Protein AF-A0A954XSR8-F1 (afdb_monomer)

Structure (mmCIF, N/CA/C/O backbone):
data_AF-A0A954XSR8-F1
#
_entry.id   AF-A0A954XSR8-F1
#
loop_
_atom_site.group_PDB
_atom_site.id
_atom_site.type_symbol
_atom_site.label_atom_id
_atom_site.label_alt_id
_atom_site.label_comp_id
_atom_site.label_asym_id
_atom_site.label_entity_id
_atom_site.label_seq_id
_atom_site.pdbx_PDB_ins_code
_atom_site.Cartn_x
_atom_site.Cartn_y
_atom_site.Cartn_z
_atom_site.occupancy
_atom_site.B_iso_or_equiv
_atom_site.auth_seq_id
_atom_site.auth_comp_id
_atom_site.auth_asym_id
_atom_site.auth_atom_id
_atom_site.pdbx_PDB_model_num
ATOM 1 N N . MET A 1 1 ? 53.482 10.214 -81.490 1.00 37.53 1 MET A N 1
ATOM 2 C CA . MET A 1 1 ? 53.025 8.932 -80.902 1.00 37.53 1 MET A CA 1
ATOM 3 C C . MET A 1 1 ? 52.455 9.268 -79.526 1.00 37.53 1 MET A C 1
ATOM 5 O O . MET A 1 1 ? 53.202 9.825 -78.744 1.00 37.53 1 MET A O 1
ATOM 9 N N . ARG A 1 2 ? 51.117 9.246 -79.370 1.00 32.94 2 ARG A N 1
ATOM 10 C CA . ARG A 1 2 ? 50.374 8.344 -78.448 1.00 32.94 2 ARG A CA 1
ATOM 11 C C . ARG A 1 2 ? 50.638 8.685 -76.953 1.00 32.94 2 ARG A C 1
ATOM 13 O O . ARG A 1 2 ? 51.784 8.641 -76.556 1.00 32.94 2 ARG A O 1
ATOM 20 N N . ILE A 1 3 ? 49.688 8.986 -76.054 1.00 40.16 3 ILE A N 1
ATOM 21 C CA . ILE A 1 3 ? 48.233 8.746 -75.959 1.00 40.16 3 ILE A CA 1
ATOM 22 C C . ILE A 1 3 ? 47.649 9.735 -74.912 1.00 40.16 3 ILE A C 1
ATOM 24 O O . ILE A 1 3 ? 48.292 9.998 -73.899 1.00 40.16 3 ILE A O 1
ATOM 28 N N . LEU A 1 4 ? 46.435 10.251 -75.153 1.00 46.62 4 LEU A N 1
ATOM 29 C CA . LEU A 1 4 ? 45.499 10.775 -74.139 1.00 46.62 4 LEU A CA 1
ATOM 30 C C . LEU A 1 4 ? 45.199 9.720 -73.059 1.00 46.62 4 LEU A C 1
ATOM 32 O O . LEU A 1 4 ? 45.184 8.547 -73.403 1.00 46.62 4 LEU A O 1
ATOM 36 N N . SER A 1 5 ? 44.850 10.113 -71.829 1.00 41.84 5 SER A N 1
ATOM 37 C CA . SER A 1 5 ? 43.836 9.457 -70.959 1.00 41.84 5 SER A CA 1
ATOM 38 C C . SER A 1 5 ? 43.817 10.170 -69.597 1.00 41.84 5 SER A C 1
ATOM 40 O O . SER A 1 5 ? 44.799 10.116 -68.872 1.00 41.84 5 SER A O 1
ATOM 42 N N . SER A 1 6 ? 42.848 11.040 -69.316 1.00 43.00 6 SER A N 1
ATOM 43 C CA . SER A 1 6 ? 41.510 10.729 -68.775 1.00 43.00 6 SER A CA 1
ATOM 44 C C . SER A 1 6 ? 41.486 10.666 -67.244 1.00 43.00 6 SER A C 1
ATOM 46 O O . SER A 1 6 ? 41.982 9.734 -66.621 1.00 43.00 6 SER A O 1
ATOM 48 N N . SER A 1 7 ? 40.858 11.695 -66.677 1.00 46.03 7 SER A N 1
ATOM 49 C CA . SER A 1 7 ? 40.439 11.860 -65.289 1.00 46.03 7 SER A CA 1
ATOM 50 C C . SER A 1 7 ? 39.578 10.699 -64.790 1.00 46.03 7 SER A C 1
ATOM 52 O O . SER A 1 7 ? 38.676 10.268 -65.501 1.00 46.03 7 SER A O 1
ATOM 54 N N . LEU A 1 8 ? 39.758 10.297 -63.530 1.00 44.78 8 LEU A N 1
ATOM 55 C CA . LEU A 1 8 ? 38.737 9.604 -62.739 1.00 44.78 8 LEU A CA 1
ATOM 56 C C . LEU A 1 8 ? 38.884 10.039 -61.275 1.00 44.78 8 LEU A C 1
ATOM 58 O O . LEU A 1 8 ? 39.706 9.527 -60.520 1.00 44.78 8 LEU A O 1
ATOM 62 N N . ILE A 1 9 ? 38.095 11.048 -60.903 1.00 51.56 9 ILE A N 1
ATOM 63 C CA . ILE A 1 9 ? 37.849 11.440 -59.515 1.00 51.56 9 ILE A CA 1
ATOM 64 C C . ILE A 1 9 ? 36.935 10.360 -58.933 1.00 51.56 9 ILE A C 1
ATOM 66 O O . ILE A 1 9 ? 35.747 10.308 -59.249 1.00 51.56 9 ILE A O 1
ATOM 70 N N . ALA A 1 10 ? 37.495 9.467 -58.120 1.00 46.28 10 ALA A N 1
ATOM 71 C CA . ALA A 1 10 ? 36.718 8.510 -57.347 1.00 46.28 10 ALA A CA 1
ATOM 72 C C . ALA A 1 10 ? 36.072 9.252 -56.169 1.00 46.28 10 ALA A C 1
ATOM 74 O O . ALA A 1 10 ? 36.700 9.526 -55.148 1.00 46.28 10 ALA A O 1
ATOM 75 N N . CYS A 1 11 ? 34.810 9.630 -56.354 1.00 40.22 11 CYS A N 1
ATOM 76 C CA . CYS A 1 11 ? 33.951 10.153 -55.306 1.00 40.22 11 CYS A CA 1
ATOM 77 C C . CYS A 1 11 ? 33.505 8.968 -54.435 1.00 40.22 11 CYS A C 1
ATOM 79 O O . CYS A 1 11 ? 32.565 8.252 -54.776 1.00 40.22 11 CYS A O 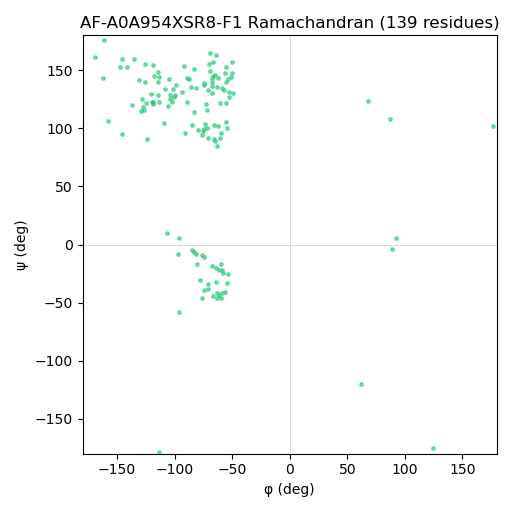1
ATOM 81 N N . SER A 1 12 ? 34.226 8.709 -53.344 1.00 47.75 12 SER A N 1
ATOM 82 C CA . SER A 1 12 ? 33.819 7.719 -52.345 1.00 47.75 12 SER A CA 1
ATOM 83 C C . SER A 1 12 ? 32.615 8.259 -51.578 1.00 47.75 12 SER A C 1
ATOM 85 O O . SER A 1 12 ? 32.757 8.969 -50.584 1.00 47.75 12 SER A O 1
ATOM 87 N N . ALA A 1 13 ? 31.420 7.934 -52.066 1.00 49.69 13 ALA A N 1
ATOM 88 C CA . ALA A 1 13 ? 30.187 8.059 -51.311 1.00 49.69 13 ALA A CA 1
ATOM 89 C C . ALA A 1 13 ? 30.272 7.129 -50.091 1.00 49.69 13 ALA A C 1
ATOM 91 O O . ALA A 1 13 ? 30.115 5.913 -50.203 1.00 49.69 13 ALA A O 1
ATOM 92 N N . LEU A 1 14 ? 30.554 7.699 -48.919 1.00 49.16 14 LEU A N 1
ATOM 93 C CA . LEU A 1 14 ? 30.308 7.027 -47.651 1.00 49.16 14 LEU A CA 1
ATOM 94 C C . LEU A 1 14 ? 28.793 6.879 -47.517 1.00 49.16 14 LEU A C 1
ATOM 96 O O . LEU A 1 14 ? 28.075 7.839 -47.243 1.00 49.16 14 LEU A O 1
ATOM 100 N N . LEU A 1 15 ? 28.319 5.662 -47.769 1.00 46.72 15 LEU A N 1
ATOM 101 C CA . LEU A 1 15 ? 26.986 5.217 -47.409 1.00 46.72 15 LEU A CA 1
ATOM 102 C C . LEU A 1 15 ? 26.825 5.436 -45.902 1.00 46.72 15 LEU A C 1
ATOM 104 O O . LEU A 1 15 ? 27.392 4.703 -45.092 1.00 46.72 15 LEU A O 1
ATOM 108 N N . VAL A 1 16 ? 26.061 6.463 -45.532 1.00 49.75 16 VAL A N 1
ATOM 109 C CA . VAL A 1 16 ? 25.484 6.588 -44.196 1.00 49.75 16 VAL A CA 1
ATOM 110 C C . VAL A 1 16 ? 24.508 5.427 -44.059 1.00 49.75 16 VAL A C 1
ATOM 112 O O . VAL A 1 16 ? 23.339 5.511 -44.426 1.00 49.75 16 VAL A O 1
ATOM 115 N N . GLY A 1 17 ? 25.023 4.294 -43.590 1.00 44.78 17 GLY A N 1
ATOM 116 C CA . GLY A 1 17 ? 24.204 3.242 -43.025 1.00 44.78 17 GLY A CA 1
ATOM 117 C C . GLY A 1 17 ? 23.582 3.802 -41.757 1.00 44.78 17 GLY A C 1
ATOM 118 O O . GLY A 1 17 ? 24.175 3.719 -40.685 1.00 44.78 17 GLY A O 1
ATOM 119 N N . CYS A 1 18 ? 22.397 4.401 -41.878 1.00 52.69 18 CYS A N 1
ATOM 120 C CA . CYS A 1 18 ? 21.482 4.515 -40.756 1.00 52.69 18 CYS A CA 1
ATOM 121 C C . CYS A 1 18 ? 21.094 3.088 -40.375 1.00 52.69 18 CYS A C 1
ATOM 123 O O . CYS A 1 18 ? 20.091 2.551 -40.840 1.00 52.69 18 CYS A O 1
ATOM 125 N N . SER A 1 19 ? 21.928 2.452 -39.559 1.00 45.16 19 SER A N 1
ATOM 126 C CA . SER A 1 19 ? 21.526 1.310 -38.760 1.00 45.16 19 SER A CA 1
ATOM 127 C C . SER A 1 19 ? 20.416 1.826 -37.857 1.00 45.16 19 SER A C 1
ATOM 129 O O . SER A 1 19 ? 20.686 2.400 -36.803 1.00 45.16 19 SER A O 1
ATOM 131 N N . SER A 1 20 ? 19.163 1.706 -38.295 1.00 55.09 20 SER A N 1
ATOM 132 C CA . SER A 1 20 ? 18.023 1.831 -37.403 1.00 55.09 20 SER A CA 1
ATOM 133 C C . SER A 1 20 ? 18.205 0.730 -36.368 1.00 55.09 20 SER A C 1
ATOM 135 O O . SER A 1 20 ? 17.910 -0.437 -36.637 1.00 55.09 20 SER A O 1
ATOM 137 N N . ALA A 1 21 ? 18.797 1.081 -35.224 1.00 55.88 21 ALA A N 1
ATOM 138 C CA . ALA A 1 21 ? 18.802 0.213 -34.067 1.00 55.88 21 ALA A CA 1
ATOM 139 C C . ALA A 1 21 ? 17.347 -0.231 -33.865 1.00 55.88 21 ALA A C 1
ATOM 141 O O . ALA A 1 21 ? 16.457 0.625 -33.940 1.00 55.88 21 ALA A O 1
ATOM 142 N N . PRO A 1 22 ? 17.075 -1.538 -33.698 1.00 54.19 22 PRO A N 1
ATOM 143 C CA . PRO A 1 22 ? 15.718 -1.977 -33.432 1.00 54.19 22 PRO A CA 1
ATOM 144 C C . PRO A 1 22 ? 15.219 -1.167 -32.242 1.00 54.19 22 PRO A C 1
ATOM 146 O O . PRO A 1 22 ? 15.921 -1.077 -31.231 1.00 54.19 22 PRO A O 1
ATOM 149 N N . TYR A 1 23 ? 14.061 -0.524 -32.402 1.00 52.06 23 TYR A N 1
ATOM 150 C CA . TYR A 1 23 ? 13.380 0.142 -31.304 1.00 52.06 23 TYR A CA 1
ATOM 151 C C . TYR A 1 23 ? 13.203 -0.911 -30.213 1.00 52.06 23 TYR A C 1
ATOM 153 O O . TYR A 1 23 ? 12.370 -1.811 -30.327 1.00 52.06 23 TYR A O 1
ATOM 161 N N . ARG A 1 24 ? 14.070 -0.871 -29.198 1.00 61.56 24 ARG A N 1
ATOM 162 C CA . ARG A 1 24 ? 13.857 -1.633 -27.980 1.00 61.56 24 ARG A CA 1
ATOM 163 C C . ARG A 1 24 ? 12.717 -0.895 -27.310 1.00 61.56 24 ARG A C 1
ATOM 165 O O . ARG A 1 24 ? 12.931 0.193 -26.784 1.00 61.56 24 ARG A O 1
ATOM 172 N N . GLY A 1 25 ? 11.511 -1.439 -27.451 1.00 71.06 25 GLY A N 1
ATOM 173 C CA . GLY A 1 25 ? 10.362 -0.956 -26.704 1.00 71.06 25 GLY A CA 1
ATOM 174 C C . GLY A 1 25 ? 10.709 -0.863 -25.223 1.00 71.06 25 GLY A C 1
ATOM 175 O O . GLY A 1 25 ? 11.654 -1.511 -24.754 1.00 71.06 25 GLY A O 1
ATOM 176 N N . LEU A 1 26 ? 9.964 -0.028 -24.504 1.00 80.25 26 LEU A N 1
ATOM 177 C CA . LEU A 1 26 ? 10.075 0.015 -23.053 1.00 80.25 26 LEU A CA 1
ATOM 178 C C . LEU A 1 26 ? 9.952 -1.413 -22.496 1.00 80.25 26 LEU A C 1
ATOM 180 O O . LEU A 1 26 ? 9.214 -2.226 -23.067 1.00 80.25 26 LEU A O 1
ATOM 184 N N . PRO A 1 27 ? 10.692 -1.741 -21.424 1.00 87.19 27 PRO A N 1
ATOM 185 C CA . PRO A 1 27 ? 10.503 -2.998 -20.721 1.00 87.19 27 PRO A CA 1
ATOM 186 C C . PRO A 1 27 ? 9.029 -3.211 -20.378 1.00 87.19 27 PRO A C 1
ATOM 188 O O . PRO A 1 27 ? 8.309 -2.254 -20.102 1.00 87.19 27 PRO A O 1
ATOM 191 N N . GLU A 1 28 ? 8.600 -4.470 -20.360 1.00 88.38 28 GLU A N 1
ATOM 192 C CA . GLU A 1 28 ? 7.271 -4.806 -19.857 1.00 88.38 28 GLU A CA 1
ATOM 193 C C . GLU A 1 28 ? 7.151 -4.349 -18.388 1.00 88.38 28 GLU A C 1
ATOM 195 O O . GLU A 1 28 ? 8.109 -4.539 -17.615 1.00 88.38 28 GLU A O 1
ATOM 200 N N . PRO A 1 29 ? 6.033 -3.700 -18.012 1.00 90.75 29 PRO A N 1
ATOM 201 C CA . PRO A 1 29 ? 5.807 -3.275 -16.642 1.00 90.75 29 PRO A CA 1
ATOM 202 C C . PRO A 1 29 ? 5.627 -4.485 -15.725 1.00 90.75 29 PRO A C 1
ATOM 204 O O . PRO A 1 29 ? 5.014 -5.488 -16.098 1.00 90.75 29 PRO A O 1
ATOM 207 N N . ILE A 1 30 ? 6.142 -4.389 -14.502 1.00 92.25 30 ILE A N 1
ATOM 208 C CA . ILE A 1 30 ? 5.952 -5.438 -13.499 1.00 92.25 30 ILE A CA 1
ATOM 209 C C . ILE A 1 30 ? 4.620 -5.214 -12.778 1.00 92.25 30 ILE A C 1
ATOM 211 O O . ILE A 1 30 ? 4.522 -4.378 -11.886 1.00 92.25 30 ILE A O 1
ATOM 215 N N . ALA A 1 31 ? 3.602 -5.993 -13.139 1.00 92.94 31 ALA A N 1
ATOM 216 C CA . ALA A 1 31 ? 2.315 -5.964 -12.454 1.00 92.94 31 ALA A CA 1
ATOM 217 C C . ALA A 1 31 ? 2.337 -6.803 -11.165 1.00 92.94 31 ALA A C 1
ATOM 219 O O . ALA A 1 31 ? 2.810 -7.945 -11.133 1.00 92.94 31 ALA A O 1
ATOM 220 N N . LEU A 1 32 ? 1.787 -6.239 -10.097 1.00 96.00 32 LEU A N 1
ATOM 221 C CA . LEU A 1 32 ? 1.456 -6.943 -8.868 1.00 96.00 32 LEU A CA 1
ATOM 222 C C . LEU A 1 32 ? 0.093 -7.643 -9.007 1.00 96.00 32 LEU A C 1
ATOM 224 O O . LEU A 1 32 ? -0.774 -7.141 -9.726 1.00 96.00 32 LEU A O 1
ATOM 228 N N . PRO A 1 33 ? -0.134 -8.769 -8.303 1.00 96.06 33 PRO A N 1
ATOM 229 C CA . PRO A 1 33 ? -1.426 -9.446 -8.314 1.00 96.06 33 PRO A CA 1
ATOM 230 C C . PRO A 1 33 ? -2.538 -8.536 -7.786 1.00 96.06 33 PRO A C 1
ATOM 232 O O . PRO A 1 33 ? -2.473 -8.079 -6.644 1.00 96.06 33 PRO A O 1
ATOM 235 N N . GLU A 1 34 ? -3.552 -8.310 -8.613 1.00 96.81 34 GLU A N 1
ATOM 236 C CA . GLU A 1 34 ? -4.702 -7.470 -8.286 1.00 96.81 34 GLU A CA 1
ATOM 237 C C . GL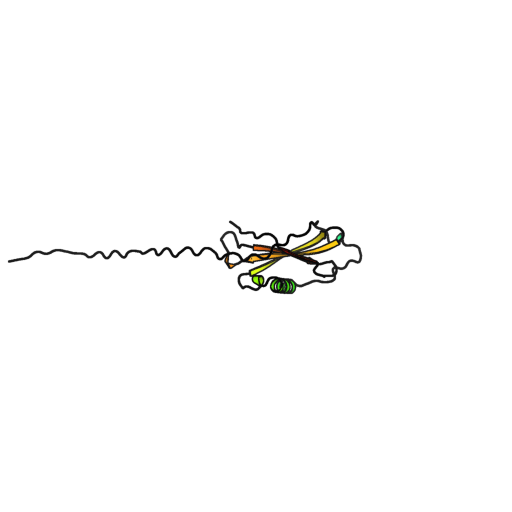U A 1 34 ? -5.551 -8.073 -7.163 1.00 96.81 34 GLU A C 1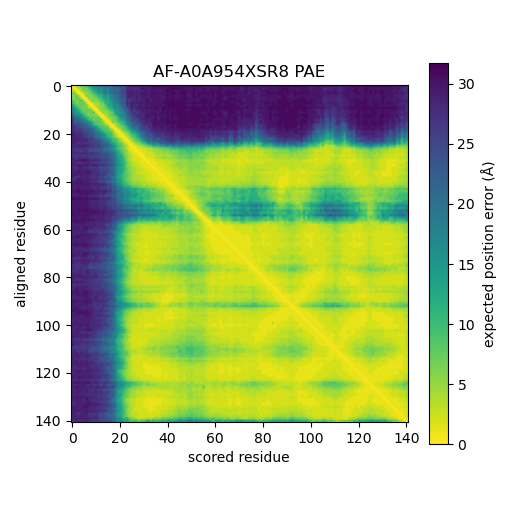
ATOM 239 O O . GLU A 1 34 ? -5.718 -9.292 -7.042 1.00 96.81 34 GLU A O 1
ATOM 244 N N . SER A 1 35 ? -6.102 -7.195 -6.331 1.00 97.50 35 SER A N 1
ATOM 245 C CA . SER A 1 35 ? -6.993 -7.552 -5.231 1.00 97.50 35 SER A CA 1
ATOM 246 C C . SER A 1 35 ? -7.833 -6.332 -4.881 1.00 97.50 35 SER A C 1
ATOM 248 O O . SER A 1 35 ? -7.318 -5.380 -4.299 1.00 97.50 35 SER A O 1
ATOM 250 N N . ALA A 1 36 ? -9.112 -6.350 -5.253 1.00 96.00 36 ALA A N 1
ATOM 251 C CA . ALA A 1 36 ? -10.006 -5.217 -5.050 1.00 96.00 36 ALA A CA 1
ATOM 252 C C . ALA A 1 36 ? -10.292 -4.968 -3.562 1.00 96.00 36 ALA A C 1
ATOM 254 O O . ALA A 1 36 ? -10.525 -5.905 -2.792 1.00 96.00 36 ALA A O 1
ATOM 255 N N . GLU A 1 37 ? -10.332 -3.694 -3.171 1.00 97.00 37 GLU A N 1
ATOM 256 C CA . GLU A 1 37 ? -10.819 -3.301 -1.850 1.00 97.00 37 GLU A CA 1
ATOM 257 C C . GLU A 1 37 ? -12.300 -3.688 -1.686 1.00 97.00 37 GLU A C 1
ATOM 259 O O . GLU A 1 37 ? -13.085 -3.573 -2.635 1.00 97.00 37 GLU A O 1
ATOM 264 N N . PRO A 1 38 ? -12.734 -4.124 -0.491 1.00 95.88 38 PRO A N 1
ATOM 265 C CA . PRO A 1 38 ? -14.157 -4.254 -0.215 1.00 95.88 38 PRO A CA 1
ATOM 266 C C . PRO A 1 38 ? -14.802 -2.862 -0.197 1.00 95.88 38 PRO A C 1
ATOM 268 O O . PRO A 1 38 ? -14.129 -1.872 0.064 1.00 95.88 38 PRO A O 1
ATOM 271 N N . ALA A 1 39 ? -16.112 -2.770 -0.431 1.00 96.81 39 ALA A N 1
ATOM 272 C CA . ALA A 1 39 ? -16.814 -1.487 -0.388 1.00 96.81 39 ALA A CA 1
ATOM 273 C C . ALA A 1 39 ? -16.641 -0.791 0.977 1.00 96.81 39 ALA A C 1
ATOM 275 O O . ALA A 1 39 ? -16.816 -1.418 2.027 1.00 96.81 39 ALA A O 1
ATOM 276 N N . TYR A 1 40 ? -16.321 0.504 0.951 1.00 96.25 40 TYR A N 1
ATOM 277 C CA . TYR A 1 40 ? -16.074 1.305 2.144 1.00 96.25 40 TYR A CA 1
ATOM 278 C C . TYR A 1 40 ? -16.544 2.746 1.992 1.00 96.25 40 TYR A C 1
ATOM 280 O O . TYR A 1 40 ? -16.646 3.274 0.886 1.00 96.25 40 TYR A O 1
ATOM 288 N N . ASP A 1 41 ? -16.734 3.391 3.138 1.00 96.25 41 ASP A N 1
ATOM 289 C CA . ASP A 1 41 ? -16.940 4.828 3.254 1.00 96.25 41 ASP A CA 1
ATOM 290 C C . ASP A 1 41 ? -15.756 5.464 3.987 1.00 96.25 41 ASP A C 1
ATOM 292 O O . ASP A 1 41 ? -15.197 4.884 4.922 1.00 96.25 41 ASP A O 1
ATOM 296 N N . ARG A 1 42 ? -15.371 6.680 3.585 1.00 93.50 42 ARG A N 1
ATOM 297 C CA . ARG A 1 42 ? -14.395 7.473 4.343 1.00 93.50 42 ARG A CA 1
ATOM 298 C C . ARG A 1 42 ? -15.038 7.954 5.642 1.00 93.50 42 ARG A C 1
ATOM 300 O O . ARG A 1 42 ? -16.133 8.513 5.637 1.00 93.50 42 ARG A O 1
ATOM 307 N N . ALA A 1 43 ? -14.327 7.790 6.747 1.00 89.69 43 ALA A N 1
ATOM 308 C CA . ALA A 1 43 ? -14.759 8.199 8.073 1.00 89.69 43 ALA A CA 1
ATOM 309 C C . ALA A 1 43 ? -13.805 9.241 8.667 1.00 89.69 43 ALA A C 1
ATOM 311 O O . ALA A 1 43 ? -12.620 9.313 8.350 1.00 89.69 43 ALA A O 1
ATOM 312 N N . ASN A 1 44 ? -14.328 10.061 9.576 1.00 84.69 44 ASN A N 1
ATOM 313 C CA . ASN A 1 44 ? -13.501 10.949 10.384 1.00 84.69 44 ASN A CA 1
ATOM 314 C C . ASN A 1 44 ? -13.036 10.202 11.641 1.00 84.69 44 ASN A C 1
ATOM 316 O O . ASN A 1 44 ? -13.821 9.480 12.250 1.00 84.69 44 ASN A O 1
ATOM 320 N N . TYR A 1 45 ? -11.802 10.432 12.091 1.00 81.06 45 TYR A N 1
ATOM 321 C CA . TYR A 1 45 ? -11.302 9.923 13.373 1.00 81.06 45 TYR A CA 1
ATOM 322 C C . TYR A 1 45 ? -12.184 10.288 14.579 1.00 81.06 45 TYR A C 1
ATOM 324 O O . TYR A 1 45 ? -12.213 9.546 15.556 1.00 81.06 45 TYR A O 1
ATOM 332 N N . GLN A 1 46 ? -12.953 11.377 14.505 1.00 81.50 46 GLN A N 1
ATOM 333 C CA . GLN A 1 46 ? -13.948 11.744 15.522 1.00 81.50 46 GLN A CA 1
ATOM 334 C C . GLN A 1 46 ? -15.143 10.776 15.604 1.00 81.50 46 GLN A C 1
ATOM 336 O O . GLN A 1 46 ? -15.850 10.781 16.607 1.00 81.50 46 GLN A O 1
ATOM 341 N N . ALA A 1 47 ? -15.379 9.956 14.574 1.00 81.88 47 ALA A N 1
ATOM 342 C CA . ALA A 1 47 ? -16.440 8.949 14.552 1.00 81.88 47 ALA A CA 1
ATOM 343 C C . ALA A 1 47 ? -16.057 7.653 15.288 1.00 81.88 47 ALA A C 1
ATOM 345 O O . ALA A 1 47 ? -16.909 6.783 15.471 1.00 81.88 47 ALA A O 1
ATOM 346 N N . LEU A 1 48 ? -14.794 7.509 15.711 1.00 81.62 48 LEU A N 1
ATOM 347 C CA . LEU A 1 48 ? -14.366 6.357 16.496 1.00 81.62 48 LEU A CA 1
ATOM 348 C C . LEU A 1 48 ? -15.101 6.332 17.846 1.00 81.62 48 LEU A C 1
ATOM 350 O O . LEU A 1 48 ? -15.186 7.368 18.514 1.00 81.62 48 LEU A O 1
ATOM 354 N N . PRO A 1 49 ? -15.598 5.162 18.294 1.00 80.81 49 PRO A N 1
ATOM 355 C CA . PRO A 1 49 ? -16.230 5.050 19.598 1.00 80.81 49 PRO A CA 1
ATOM 356 C C . PRO A 1 49 ? -15.289 5.534 20.713 1.00 80.81 49 PRO A C 1
ATOM 358 O O . PRO A 1 49 ? -14.092 5.215 20.674 1.00 80.81 49 PRO A O 1
ATOM 361 N N . PRO A 1 50 ? -15.798 6.254 21.731 1.00 75.62 50 PRO A N 1
ATOM 362 C CA . PRO A 1 50 ? -14.989 6.704 22.857 1.00 75.62 50 PRO A CA 1
ATOM 363 C C . PRO A 1 50 ? -14.218 5.540 23.493 1.00 75.62 50 PRO A C 1
ATOM 365 O O . PRO A 1 50 ? -14.790 4.489 23.769 1.00 75.62 50 PRO A O 1
ATOM 368 N N . GLY A 1 51 ? -12.914 5.722 23.716 1.00 72.69 51 GLY A N 1
ATOM 369 C CA . GLY A 1 51 ? -12.031 4.671 24.242 1.00 72.69 51 GLY A CA 1
ATOM 370 C C . GLY A 1 51 ? -11.392 3.768 23.179 1.00 72.69 51 GLY A C 1
ATOM 371 O O . GLY A 1 51 ? -10.535 2.956 23.520 1.00 72.69 51 GLY A O 1
ATOM 372 N N . THR A 1 52 ? -11.731 3.939 21.898 1.00 72.94 52 THR A N 1
ATOM 373 C CA . THR A 1 52 ? -11.031 3.270 20.791 1.00 72.94 52 THR A CA 1
ATOM 374 C C . THR A 1 52 ? -9.741 4.024 20.483 1.00 72.94 52 THR A C 1
ATOM 376 O O . THR A 1 52 ? -9.752 5.054 19.811 1.00 72.94 52 THR A O 1
ATOM 379 N N . ALA A 1 53 ? -8.613 3.535 20.995 1.00 65.25 53 ALA A N 1
ATOM 380 C CA . ALA A 1 53 ? -7.302 4.045 20.614 1.00 65.25 53 ALA A CA 1
ATOM 381 C C . ALA A 1 53 ? -6.812 3.328 19.350 1.00 65.25 53 ALA A C 1
ATOM 383 O O . ALA A 1 53 ? -6.884 2.104 19.274 1.00 65.25 53 ALA A O 1
ATOM 384 N N . VAL A 1 54 ? -6.265 4.071 18.383 1.00 68.44 54 VAL A N 1
ATOM 385 C CA . VAL A 1 54 ? -5.444 3.469 17.322 1.00 68.44 54 VAL A CA 1
ATOM 386 C C . VAL A 1 54 ? -4.104 3.107 17.954 1.00 68.44 54 VAL A C 1
ATOM 388 O O . VAL A 1 54 ? -3.270 3.980 18.196 1.00 68.44 54 VAL A O 1
ATOM 391 N N . VAL A 1 55 ? -3.942 1.833 18.311 1.00 66.19 55 VAL A N 1
ATOM 392 C CA . VAL A 1 55 ? -2.886 1.397 19.244 1.00 66.19 55 VAL A CA 1
ATOM 393 C C . VAL A 1 55 ? -1.513 1.311 18.575 1.00 66.19 55 VAL A C 1
ATOM 395 O O . VAL A 1 55 ? -0.497 1.555 19.223 1.00 66.19 55 VAL A O 1
ATOM 398 N N . VAL A 1 56 ? -1.461 1.002 17.277 1.00 71.38 56 VAL A N 1
ATOM 399 C CA . VAL A 1 56 ? -0.199 0.726 16.577 1.00 71.38 56 VAL A CA 1
ATOM 400 C C . VAL A 1 56 ? 0.027 1.718 15.443 1.00 71.38 56 VAL A C 1
ATOM 402 O O . VAL A 1 56 ? -0.762 1.826 14.502 1.00 71.38 56 VAL A O 1
ATOM 405 N N . ARG A 1 57 ? 1.159 2.420 15.516 1.00 78.19 57 ARG A N 1
ATOM 406 C CA . ARG A 1 57 ? 1.672 3.276 14.447 1.00 78.19 57 ARG A CA 1
ATOM 407 C C . ARG A 1 57 ? 2.911 2.631 13.843 1.00 78.19 57 ARG A C 1
ATOM 409 O O . ARG A 1 57 ? 3.973 2.663 14.448 1.00 78.19 57 ARG A O 1
ATOM 416 N N . PHE A 1 58 ? 2.755 2.058 12.656 1.00 83.88 58 PHE A N 1
ATOM 417 C CA . PHE A 1 58 ? 3.878 1.653 11.819 1.00 83.88 58 PHE A CA 1
ATOM 418 C C . PHE A 1 58 ? 4.520 2.882 11.178 1.00 83.88 58 PHE A C 1
ATOM 420 O O . PHE A 1 58 ? 3.814 3.783 10.714 1.00 83.88 58 PHE A O 1
ATOM 427 N N . SER A 1 59 ? 5.845 2.900 11.131 1.00 90.88 59 SER A N 1
ATOM 428 C CA . SER A 1 59 ? 6.592 3.830 10.291 1.00 90.88 59 SER A CA 1
ATOM 429 C C . SER A 1 59 ? 6.429 3.473 8.812 1.00 90.88 59 SER A C 1
ATOM 431 O O . SER A 1 59 ? 6.186 2.320 8.449 1.00 90.88 59 SER A O 1
ATOM 433 N N . THR A 1 60 ? 6.610 4.461 7.936 1.00 92.62 60 THR A N 1
ATOM 434 C CA . THR A 1 60 ? 6.548 4.248 6.485 1.00 92.62 60 THR A CA 1
ATOM 435 C C . THR A 1 60 ? 7.531 3.168 6.025 1.00 92.62 60 THR A C 1
ATOM 437 O O . THR A 1 60 ? 7.167 2.318 5.220 1.00 92.62 60 THR A O 1
ATOM 440 N N . GLU A 1 61 ? 8.748 3.137 6.570 1.00 94.75 61 GLU A N 1
ATOM 441 C CA . GLU A 1 61 ? 9.776 2.163 6.176 1.00 94.75 61 GLU A CA 1
ATOM 442 C C . GLU A 1 61 ? 9.463 0.730 6.639 1.00 94.75 61 GLU A C 1
ATOM 444 O O . GLU A 1 61 ? 9.728 -0.229 5.910 1.00 94.75 61 GLU A O 1
ATOM 449 N N . GLU A 1 62 ? 8.823 0.556 7.802 1.00 94.25 62 GLU A N 1
ATOM 450 C CA . GLU A 1 62 ? 8.320 -0.757 8.232 1.00 94.25 62 GLU A CA 1
ATOM 451 C C . GLU A 1 62 ? 7.241 -1.279 7.279 1.00 94.25 62 GLU A C 1
ATOM 453 O O . GLU A 1 62 ? 7.248 -2.459 6.915 1.00 94.25 62 GLU A O 1
ATOM 458 N N . LEU A 1 63 ? 6.339 -0.400 6.833 1.00 95.06 63 LEU A N 1
ATOM 459 C CA . LEU A 1 63 ? 5.289 -0.750 5.876 1.00 95.06 63 LEU A CA 1
ATOM 460 C C . LEU A 1 63 ? 5.870 -1.097 4.504 1.00 95.06 63 LEU A C 1
ATOM 462 O O . LEU A 1 63 ? 5.499 -2.125 3.941 1.00 95.06 63 LEU A O 1
ATOM 466 N N . LYS A 1 64 ? 6.834 -0.315 4.001 1.00 95.44 64 LYS A N 1
ATOM 467 C CA . LYS A 1 64 ? 7.551 -0.638 2.756 1.00 95.44 64 LYS A CA 1
ATOM 468 C C . LYS A 1 64 ? 8.265 -1.983 2.857 1.00 95.44 64 LYS A C 1
ATOM 470 O O . LYS A 1 64 ? 8.108 -2.825 1.980 1.00 95.44 64 LYS A O 1
ATOM 475 N N . THR A 1 65 ? 8.975 -2.232 3.959 1.00 95.44 65 THR A N 1
ATOM 476 C CA . THR A 1 65 ? 9.651 -3.517 4.202 1.00 95.44 65 THR A CA 1
ATOM 477 C C . THR A 1 65 ? 8.656 -4.677 4.198 1.00 95.44 65 THR A C 1
ATOM 479 O O . THR A 1 65 ? 8.928 -5.738 3.635 1.00 95.44 65 THR A O 1
ATOM 482 N N . LYS A 1 66 ? 7.482 -4.491 4.812 1.00 94.62 66 LYS A N 1
ATOM 483 C CA . LYS A 1 66 ? 6.410 -5.491 4.804 1.00 94.62 66 LYS A CA 1
ATOM 484 C C . LYS A 1 66 ? 5.890 -5.750 3.389 1.00 94.62 66 LYS A C 1
ATOM 486 O O . LYS A 1 66 ? 5.768 -6.912 3.006 1.00 94.62 66 LYS A O 1
ATOM 491 N N . LEU A 1 67 ? 5.645 -4.694 2.615 1.00 96.62 67 LEU A N 1
ATOM 492 C CA . LEU A 1 67 ? 5.204 -4.790 1.223 1.00 96.62 67 LEU A CA 1
ATOM 493 C C . LEU A 1 67 ? 6.235 -5.498 0.340 1.00 96.62 67 LEU A C 1
ATOM 495 O O . LEU A 1 67 ? 5.860 -6.392 -0.404 1.00 96.62 67 LEU A O 1
ATOM 499 N N . MET A 1 68 ? 7.526 -5.197 0.484 1.00 96.25 68 MET A N 1
ATOM 500 C CA . MET A 1 68 ? 8.605 -5.873 -0.254 1.00 96.25 68 MET A CA 1
ATOM 501 C C . MET A 1 68 ? 8.720 -7.365 0.083 1.00 96.25 68 MET A C 1
ATOM 503 O O . MET A 1 68 ? 9.068 -8.171 -0.776 1.00 96.25 68 MET A O 1
ATOM 507 N N . ARG A 1 69 ? 8.413 -7.762 1.326 1.00 96.19 69 ARG A N 1
ATOM 508 C CA . ARG A 1 69 ? 8.355 -9.184 1.709 1.00 96.19 69 ARG A CA 1
ATOM 509 C C . ARG A 1 69 ? 7.151 -9.898 1.099 1.00 96.19 69 ARG A C 1
ATOM 511 O O . ARG A 1 69 ? 7.271 -11.065 0.741 1.00 96.19 69 ARG A O 1
ATOM 518 N N . GLN A 1 70 ? 6.005 -9.223 1.018 1.00 96.06 70 GLN A N 1
ATOM 519 C CA . GLN A 1 70 ? 4.786 -9.777 0.425 1.00 96.06 70 GLN A CA 1
ATOM 520 C C . GLN A 1 70 ? 4.871 -9.830 -1.108 1.00 96.06 70 GLN A C 1
ATOM 522 O O . GLN A 1 70 ? 4.447 -10.810 -1.714 1.00 96.06 70 GLN A O 1
ATOM 527 N N . PHE A 1 71 ? 5.451 -8.799 -1.719 1.00 96.31 71 PHE A N 1
ATOM 528 C CA . PHE A 1 71 ? 5.616 -8.638 -3.157 1.00 96.31 71 PHE A CA 1
ATOM 529 C C . PHE A 1 71 ? 7.102 -8.435 -3.488 1.00 96.31 71 PHE A C 1
ATOM 531 O O . PHE A 1 71 ? 7.573 -7.296 -3.535 1.00 96.31 71 PHE A O 1
ATOM 538 N N . PRO A 1 72 ? 7.859 -9.514 -3.760 1.00 94.38 72 PRO A N 1
ATOM 539 C CA . PRO A 1 72 ? 9.297 -9.425 -4.033 1.00 94.38 72 PRO A CA 1
ATO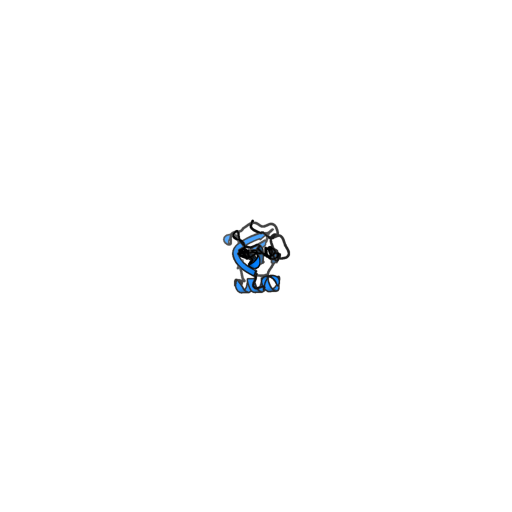M 540 C C . PRO A 1 72 ? 9.669 -8.515 -5.214 1.00 94.38 72 PRO A C 1
ATOM 542 O O . PRO A 1 72 ? 10.770 -7.974 -5.241 1.00 94.38 72 PRO A O 1
ATOM 545 N N . ALA A 1 73 ? 8.748 -8.301 -6.160 1.00 92.12 73 ALA A N 1
ATOM 546 C CA . ALA A 1 73 ? 8.895 -7.336 -7.251 1.00 92.12 73 ALA A CA 1
ATOM 547 C C . ALA A 1 73 ? 9.208 -5.909 -6.761 1.00 92.12 73 ALA A C 1
ATOM 549 O O . ALA A 1 73 ? 9.978 -5.194 -7.396 1.00 92.12 73 ALA A O 1
ATOM 550 N N . LEU A 1 74 ? 8.676 -5.517 -5.598 1.00 94.56 74 LEU A N 1
ATOM 551 C CA . LEU A 1 74 ? 8.902 -4.200 -4.999 1.00 94.56 74 LEU A CA 1
ATOM 552 C C . LEU A 1 74 ? 10.300 -4.035 -4.390 1.00 94.56 74 LEU A C 1
ATOM 554 O O . LEU A 1 74 ? 10.669 -2.927 -4.018 1.00 94.56 74 LEU A O 1
ATOM 558 N N . ALA A 1 75 ? 11.073 -5.116 -4.254 1.00 93.31 75 ALA A N 1
ATOM 559 C CA . ALA A 1 75 ? 12.458 -5.054 -3.789 1.00 93.31 75 ALA A CA 1
ATOM 560 C C . ALA A 1 75 ? 13.459 -4.759 -4.925 1.00 93.31 75 ALA A C 1
ATOM 562 O O . ALA A 1 75 ? 14.655 -4.632 -4.664 1.00 93.31 75 ALA A O 1
ATOM 563 N N . SER A 1 76 ? 12.995 -4.683 -6.179 1.00 91.69 76 SER A N 1
ATOM 564 C CA . SER A 1 76 ? 13.822 -4.286 -7.322 1.00 91.69 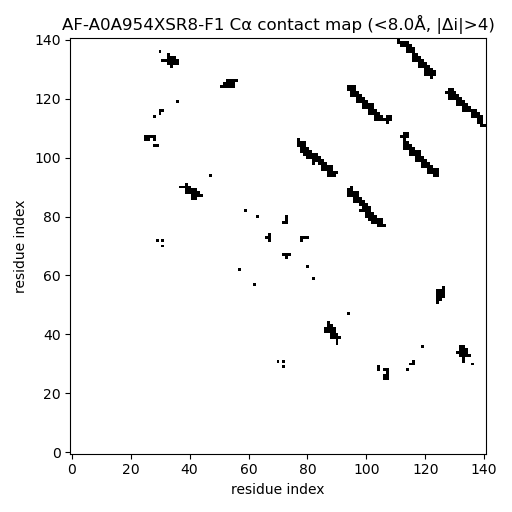76 SER A CA 1
ATOM 565 C C . SER A 1 76 ? 14.191 -2.804 -7.249 1.00 91.69 76 SER A C 1
ATOM 567 O O . SER A 1 76 ? 13.414 -1.969 -6.798 1.00 91.69 76 SER A O 1
ATOM 569 N N . ASP A 1 77 ? 15.363 -2.476 -7.785 1.00 90.38 77 ASP A N 1
ATOM 570 C CA . ASP A 1 77 ? 15.833 -1.114 -8.062 1.00 90.38 77 ASP A CA 1
ATOM 571 C C . ASP A 1 77 ? 14.941 -0.317 -9.030 1.00 90.38 77 ASP A C 1
ATOM 573 O O . ASP A 1 77 ? 15.038 0.907 -9.082 1.00 90.38 77 ASP A O 1
ATOM 577 N N . ARG A 1 78 ? 14.058 -0.991 -9.774 1.00 94.00 78 ARG A N 1
ATOM 578 C CA . ARG A 1 78 ? 13.051 -0.363 -10.636 1.00 94.00 78 ARG A CA 1
ATOM 579 C C . ARG A 1 78 ? 11.814 0.109 -9.876 1.00 94.00 78 ARG A C 1
ATOM 581 O O . ARG A 1 78 ? 11.027 0.858 -10.439 1.00 94.00 78 ARG A O 1
ATOM 588 N N . ALA A 1 79 ? 11.589 -0.358 -8.649 1.00 94.31 79 ALA A N 1
ATOM 589 C CA . ALA A 1 79 ? 10.358 -0.072 -7.928 1.00 94.31 79 ALA A CA 1
ATOM 590 C C . ALA A 1 79 ? 10.472 1.212 -7.100 1.00 94.31 79 ALA A C 1
ATOM 592 O O . ALA A 1 79 ? 11.296 1.321 -6.192 1.00 94.31 79 ALA A O 1
ATOM 593 N N . SER A 1 80 ? 9.580 2.160 -7.366 1.00 95.38 80 SER A N 1
ATOM 594 C CA . SER A 1 80 ? 9.365 3.340 -6.533 1.00 95.38 80 SER A CA 1
ATOM 595 C C . SER A 1 80 ? 8.092 3.154 -5.723 1.00 95.38 80 SER A C 1
ATOM 597 O O . SER A 1 80 ? 7.056 2.794 -6.275 1.00 95.38 80 SER A O 1
ATOM 599 N N . LEU A 1 81 ? 8.165 3.357 -4.407 1.00 96.31 81 LEU A N 1
ATOM 600 C CA . LEU A 1 81 ? 7.034 3.180 -3.499 1.00 96.31 81 LEU A CA 1
ATOM 601 C C . LEU A 1 81 ? 6.867 4.428 -2.627 1.00 96.31 81 LEU A C 1
ATOM 603 O O . LEU A 1 81 ? 7.727 4.745 -1.797 1.00 96.31 81 LEU A O 1
ATOM 607 N N . VAL A 1 82 ? 5.747 5.127 -2.801 1.00 96.62 82 VAL A N 1
ATOM 608 C CA . VAL A 1 82 ? 5.465 6.424 -2.170 1.00 96.62 82 VAL A CA 1
ATOM 609 C C . VAL A 1 82 ? 4.202 6.322 -1.325 1.00 96.62 82 VAL A C 1
ATOM 611 O O . VAL A 1 82 ? 3.175 5.860 -1.806 1.00 96.62 82 VAL A O 1
ATOM 614 N N . LEU A 1 83 ? 4.266 6.757 -0.064 1.00 96.38 83 LEU A N 1
ATOM 615 C CA . LEU A 1 83 ? 3.075 6.902 0.775 1.00 96.38 83 LEU A CA 1
ATOM 616 C C . LEU A 1 83 ? 2.279 8.121 0.296 1.00 96.38 83 LEU A C 1
ATOM 618 O O . LEU A 1 83 ? 2.816 9.228 0.292 1.00 96.38 83 LEU A O 1
ATOM 622 N N . VAL A 1 84 ? 1.024 7.911 -0.093 1.00 97.19 84 VAL A N 1
ATOM 623 C CA . VAL A 1 84 ? 0.148 8.950 -0.650 1.00 97.19 84 VAL A CA 1
ATOM 624 C C . VAL A 1 84 ? -0.751 9.535 0.431 1.00 97.19 84 VAL A C 1
ATOM 626 O O . VAL A 1 84 ? -0.731 10.737 0.680 1.00 97.19 84 VAL A O 1
ATOM 629 N N . GLU A 1 85 ? -1.538 8.681 1.080 1.00 94.56 85 GLU A N 1
ATOM 630 C CA . GLU A 1 85 ? -2.573 9.095 2.024 1.00 94.56 85 GLU A CA 1
ATOM 631 C C . GLU A 1 85 ? -2.715 8.053 3.136 1.00 94.56 85 GLU A C 1
ATOM 633 O O . GLU A 1 85 ? -2.445 6.861 2.960 1.00 94.56 85 GLU A O 1
ATOM 638 N N . GLU A 1 86 ? -3.162 8.524 4.293 1.00 92.81 86 GLU A N 1
ATOM 639 C CA . GLU A 1 86 ? -3.671 7.689 5.367 1.00 92.81 86 GLU A CA 1
ATOM 640 C C . GLU A 1 86 ? -5.038 8.220 5.78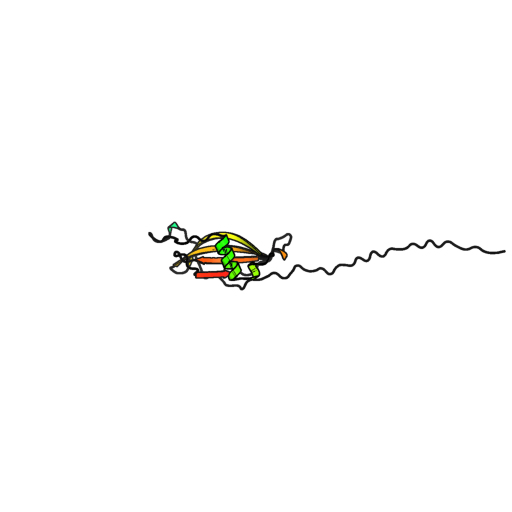9 1.00 92.81 86 GLU A C 1
ATOM 642 O O . GLU A 1 86 ? -5.172 9.390 6.158 1.00 92.81 86 GLU A O 1
ATOM 647 N N . ASP A 1 87 ? -6.037 7.346 5.776 1.00 91.75 87 ASP A N 1
ATOM 648 C CA . ASP A 1 87 ? -7.409 7.675 6.121 1.00 91.75 87 ASP A CA 1
ATOM 649 C C . ASP A 1 87 ? -8.042 6.630 7.048 1.00 91.75 87 ASP A C 1
ATOM 651 O O . ASP A 1 87 ? -7.576 5.497 7.203 1.00 91.75 87 ASP A O 1
ATOM 655 N N . LEU A 1 88 ? -9.102 7.049 7.737 1.00 92.75 88 LEU A N 1
ATOM 656 C CA . LEU A 1 88 ? -9.975 6.132 8.450 1.00 92.75 88 LEU A CA 1
ATOM 657 C C . LEU A 1 88 ? -11.129 5.781 7.518 1.00 92.75 88 LEU A C 1
ATOM 659 O O . LEU A 1 88 ? -11.767 6.671 6.958 1.00 92.75 88 LEU A O 1
ATOM 663 N N . VAL A 1 89 ? -11.423 4.497 7.384 1.00 95.00 89 VAL A N 1
ATOM 664 C CA . VAL A 1 89 ? -12.543 4.008 6.585 1.00 95.00 89 VAL A CA 1
ATOM 665 C C . VAL A 1 89 ? -13.442 3.108 7.414 1.00 95.00 89 VAL A C 1
ATOM 667 O O . VAL A 1 89 ? -13.017 2.500 8.401 1.00 95.00 89 VAL A O 1
ATOM 670 N N . THR A 1 90 ? -14.700 3.021 7.009 1.00 94.25 90 THR A N 1
ATOM 671 C CA . THR A 1 90 ? -15.667 2.063 7.537 1.00 94.25 90 THR A CA 1
ATOM 672 C C . THR A 1 90 ? -16.063 1.091 6.448 1.00 94.25 90 THR A C 1
ATOM 674 O O . THR A 1 90 ? -16.476 1.508 5.369 1.00 94.25 90 THR A O 1
ATOM 677 N N . ALA A 1 91 ? -15.984 -0.200 6.752 1.00 94.62 91 ALA A N 1
ATOM 678 C CA . ALA A 1 91 ? -16.502 -1.257 5.895 1.00 94.62 91 ALA A CA 1
ATOM 679 C C . ALA A 1 91 ? -17.420 -2.150 6.736 1.00 94.62 91 ALA A C 1
ATOM 681 O O . ALA A 1 91 ? -17.011 -2.723 7.752 1.00 94.62 91 ALA A O 1
ATOM 682 N N . GLY A 1 92 ? -18.697 -2.215 6.355 1.00 89.31 92 GLY A N 1
ATOM 683 C CA . GLY A 1 92 ? -19.731 -2.822 7.191 1.00 89.31 92 GLY A CA 1
ATOM 684 C C . GLY A 1 92 ? -19.891 -2.076 8.522 1.00 89.31 92 GLY A C 1
ATOM 685 O O . GLY A 1 92 ? -20.218 -0.895 8.537 1.00 89.31 92 GLY A O 1
ATOM 686 N N . GLN A 1 93 ? -19.676 -2.768 9.644 1.00 86.56 93 GLN A N 1
ATOM 687 C CA . GLN A 1 93 ? -19.793 -2.202 11.001 1.00 86.56 93 GLN A CA 1
ATOM 688 C C . GLN A 1 93 ? -18.435 -1.983 11.693 1.00 86.56 93 GLN A C 1
ATOM 690 O O . GLN A 1 93 ? -18.394 -1.719 12.894 1.00 86.56 93 GLN A O 1
ATOM 695 N N . ALA A 1 94 ? -17.325 -2.116 10.962 1.00 91.25 94 ALA A N 1
ATOM 696 C CA . ALA A 1 94 ? -15.976 -2.013 11.509 1.00 91.25 94 ALA A CA 1
ATOM 697 C C . ALA A 1 94 ? -15.217 -0.803 10.947 1.00 91.25 94 ALA A C 1
ATOM 699 O O . ALA A 1 94 ? -15.414 -0.400 9.799 1.00 91.25 94 ALA A O 1
ATOM 700 N N . PHE A 1 95 ? -14.330 -0.251 11.777 1.00 91.75 95 PHE A N 1
ATOM 701 C CA . PHE A 1 95 ? -13.408 0.821 11.412 1.00 91.75 95 PHE A CA 1
ATOM 702 C C . PHE A 1 95 ? -12.030 0.253 11.082 1.00 91.75 95 PHE A C 1
ATOM 704 O O . PHE A 1 95 ? -11.497 -0.579 11.825 1.00 91.75 95 PHE A O 1
ATOM 711 N N . TYR A 1 96 ? -11.433 0.771 10.014 1.00 93.75 96 TYR A N 1
ATOM 712 C CA . TYR A 1 96 ? -10.100 0.404 9.563 1.00 93.75 96 TYR A CA 1
ATOM 713 C C . TYR A 1 96 ? -9.267 1.651 9.305 1.00 93.75 96 TYR A C 1
ATOM 715 O O . TYR A 1 96 ? -9.748 2.645 8.767 1.00 93.75 96 TYR A O 1
ATOM 723 N N . ARG A 1 97 ? -7.991 1.580 9.667 1.00 93.00 97 ARG A N 1
ATOM 724 C CA . ARG A 1 97 ? -6.972 2.513 9.198 1.00 93.00 97 ARG A CA 1
ATOM 725 C C . ARG A 1 97 ? -6.499 2.022 7.836 1.00 93.00 97 ARG A C 1
ATOM 727 O O . ARG A 1 97 ? -5.907 0.945 7.746 1.00 93.00 97 ARG A O 1
ATOM 734 N N . ARG A 1 98 ? -6.768 2.800 6.799 1.00 94.62 98 ARG A N 1
ATOM 735 C CA . ARG A 1 98 ? -6.373 2.524 5.422 1.00 94.62 98 ARG A CA 1
ATOM 736 C C . ARG A 1 98 ? -5.134 3.354 5.098 1.00 94.62 98 ARG A C 1
ATOM 738 O O . ARG A 1 98 ? -5.090 4.555 5.340 1.00 94.62 98 ARG A O 1
ATOM 745 N N . ILE A 1 99 ? -4.087 2.690 4.618 1.00 96.06 99 ILE A N 1
ATOM 746 C CA . ILE A 1 99 ? -2.814 3.313 4.245 1.00 96.06 99 ILE A CA 1
ATOM 747 C C . ILE A 1 99 ? -2.586 3.063 2.763 1.00 96.06 99 ILE A C 1
ATOM 749 O O . ILE A 1 99 ? -2.506 1.911 2.340 1.00 96.06 99 ILE A O 1
ATOM 753 N N . TRP A 1 100 ? -2.464 4.136 1.992 1.00 97.25 100 TRP A N 1
ATOM 754 C CA . TRP A 1 100 ? -2.343 4.088 0.542 1.00 97.25 100 TRP A CA 1
ATOM 755 C C . TRP A 1 100 ? -0.907 4.380 0.101 1.00 97.25 100 TRP A C 1
ATOM 757 O O . TRP A 1 100 ? -0.379 5.471 0.319 1.00 97.25 100 TRP A O 1
ATOM 767 N N . PHE A 1 101 ? -0.294 3.408 -0.570 1.00 98.19 101 PHE A N 1
ATOM 768 C CA . PHE A 1 101 ? 0.946 3.571 -1.317 1.00 98.19 101 PHE A CA 1
ATOM 769 C C . PHE A 1 101 ? 0.699 3.613 -2.826 1.00 98.19 101 PHE A C 1
ATOM 771 O O . PHE A 1 101 ? -0.107 2.852 -3.350 1.00 98.19 101 PHE A O 1
ATOM 778 N N . SER A 1 102 ? 1.451 4.446 -3.535 1.00 97.56 102 SER A N 1
ATOM 779 C CA . SER A 1 102 ? 1.587 4.369 -4.987 1.00 97.56 102 SER A CA 1
ATOM 780 C C . SER A 1 102 ? 2.898 3.665 -5.325 1.00 97.56 102 SER A C 1
ATOM 782 O O . SER A 1 102 ? 3.953 4.017 -4.787 1.00 97.56 102 SER A O 1
ATOM 784 N N . TYR A 1 103 ? 2.810 2.647 -6.176 1.00 96.56 103 TYR A N 1
ATOM 785 C CA . TYR A 1 103 ? 3.931 1.946 -6.787 1.00 96.56 103 TYR A CA 1
ATOM 786 C C . TYR A 1 103 ? 4.115 2.434 -8.226 1.00 96.56 103 TYR A C 1
ATOM 788 O O . TYR A 1 103 ? 3.142 2.491 -8.974 1.00 96.56 103 TYR A O 1
ATOM 796 N N . GLY A 1 104 ? 5.355 2.735 -8.613 1.00 96.81 104 GLY A N 1
ATOM 797 C CA . GLY A 1 104 ? 5.756 2.989 -9.997 1.00 96.81 104 GLY A CA 1
ATOM 798 C C . GLY A 1 104 ? 6.918 2.093 -10.433 1.00 96.81 104 GLY A C 1
ATOM 799 O O . GLY A 1 104 ? 7.861 1.873 -9.668 1.00 96.81 104 GLY A O 1
ATOM 800 N N . ASP A 1 105 ? 6.863 1.594 -11.669 1.00 96.25 105 ASP A N 1
ATOM 801 C CA . ASP A 1 105 ? 7.961 0.887 -12.336 1.00 96.25 105 ASP A CA 1
ATOM 802 C C . ASP A 1 105 ? 8.820 1.879 -13.130 1.00 96.25 105 ASP A C 1
ATOM 804 O O . ASP A 1 105 ? 8.528 2.221 -14.278 1.00 96.25 105 ASP A O 1
ATOM 808 N N . GLU A 1 106 ? 9.908 2.340 -12.523 1.00 95.06 106 GLU A N 1
ATOM 809 C CA . GLU A 1 106 ? 10.780 3.393 -13.052 1.00 95.06 106 GLU A CA 1
ATOM 810 C C . GLU A 1 106 ? 11.437 3.039 -14.391 1.00 95.06 106 GLU A C 1
ATOM 812 O O . GLU A 1 106 ? 11.784 3.932 -15.164 1.00 95.06 106 GLU A O 1
ATOM 817 N N . ALA A 1 107 ? 11.564 1.756 -14.747 1.00 92.56 107 ALA A N 1
ATOM 818 C CA . ALA A 1 107 ? 12.105 1.412 -16.066 1.00 92.56 107 ALA A CA 1
ATOM 819 C C . ALA A 1 107 ? 11.099 1.613 -17.210 1.00 92.56 107 ALA A C 1
ATOM 821 O O . ALA A 1 107 ? 11.482 1.526 -18.377 1.00 92.56 107 ALA A O 1
ATOM 822 N N . THR A 1 108 ? 9.832 1.878 -16.889 1.00 93.31 108 THR A N 1
ATOM 823 C CA . THR A 1 108 ? 8.772 2.197 -17.859 1.00 93.31 108 THR A CA 1
ATOM 824 C C . THR A 1 108 ? 8.573 3.704 -18.025 1.00 93.31 108 THR A C 1
ATOM 826 O O . THR A 1 108 ? 7.657 4.124 -18.726 1.00 93.31 108 THR A O 1
ATOM 829 N N . LEU A 1 109 ? 9.416 4.527 -17.387 1.00 92.44 109 LEU A N 1
ATOM 830 C CA . LEU A 1 109 ? 9.282 5.980 -17.368 1.00 92.44 109 LEU A CA 1
ATOM 831 C C . LEU A 1 109 ? 9.221 6.573 -18.783 1.00 92.44 109 LEU A C 1
ATOM 833 O O . LEU A 1 109 ? 10.150 6.454 -19.585 1.00 92.44 109 LEU A O 1
ATOM 837 N N . THR A 1 110 ? 8.128 7.283 -19.048 1.00 89.00 110 THR A N 1
ATOM 838 C CA . THR A 1 110 ? 7.916 8.101 -20.246 1.00 89.00 110 THR A CA 1
ATOM 839 C C . THR A 1 110 ? 7.842 9.584 -19.883 1.00 89.00 110 THR A C 1
ATOM 841 O O . THR A 1 110 ? 7.926 9.965 -18.716 1.00 89.00 110 THR A O 1
ATOM 844 N N . ILE A 1 111 ? 7.612 10.444 -20.880 1.00 90.00 111 ILE A N 1
ATOM 845 C CA . ILE A 1 111 ? 7.299 11.861 -20.639 1.00 90.00 111 ILE A CA 1
ATOM 846 C C . ILE A 1 111 ? 5.973 12.067 -19.884 1.00 90.00 111 ILE A C 1
ATOM 848 O O . ILE A 1 111 ? 5.768 13.134 -19.311 1.00 90.00 111 ILE A O 1
ATOM 852 N N . HIS A 1 112 ? 5.083 11.069 -19.888 1.00 90.38 112 HIS A N 1
ATOM 853 C CA . HIS A 1 112 ? 3.777 11.110 -19.229 1.00 90.38 112 HIS A CA 1
ATOM 854 C C . HIS A 1 112 ? 3.790 10.449 -17.840 1.00 90.38 112 HIS A C 1
ATOM 856 O O . HIS A 1 112 ? 2.824 10.584 -17.094 1.00 90.38 112 HIS A O 1
ATOM 862 N N . GLY A 1 113 ? 4.889 9.779 -17.473 1.00 91.50 113 GLY A N 1
ATOM 863 C CA . GLY A 1 113 ? 5.067 9.086 -16.196 1.00 91.50 113 GLY A CA 1
ATOM 864 C C . GLY A 1 113 ? 5.430 7.610 -16.360 1.00 91.50 113 GLY A C 1
ATOM 865 O O . GLY A 1 113 ? 5.674 7.134 -17.472 1.00 91.50 113 GLY A O 1
ATOM 866 N N . THR A 1 114 ? 5.499 6.904 -15.234 1.00 93.88 114 THR A N 1
ATOM 867 C CA . THR A 1 114 ? 5.728 5.455 -15.146 1.00 93.88 114 THR A CA 1
ATOM 868 C C . THR A 1 114 ? 4.403 4.699 -15.128 1.00 93.88 114 THR A C 1
ATOM 870 O O . THR A 1 114 ? 3.379 5.230 -14.694 1.00 93.88 114 THR A O 1
ATOM 873 N N . CYS A 1 115 ? 4.420 3.445 -15.580 1.00 95.56 115 CYS A N 1
ATOM 874 C CA . CYS A 1 115 ? 3.368 2.502 -15.220 1.00 95.56 115 CYS A CA 1
ATOM 875 C C . CYS A 1 115 ? 3.404 2.241 -13.711 1.00 95.56 115 CYS A C 1
ATOM 877 O O . CYS A 1 115 ? 4.481 2.196 -13.110 1.00 95.56 115 CYS A O 1
ATOM 879 N N . GLY A 1 116 ? 2.241 2.036 -13.104 1.00 96.44 116 GLY A N 1
ATOM 880 C CA . GLY A 1 116 ? 2.133 1.866 -11.665 1.00 96.44 116 GLY A CA 1
ATOM 881 C C . GLY A 1 116 ? 0.833 1.221 -11.209 1.00 96.44 116 GLY A C 1
ATOM 882 O O . GLY A 1 116 ? -0.067 0.954 -12.004 1.00 96.44 116 GLY A O 1
ATOM 883 N N . GLN A 1 117 ? 0.750 0.974 -9.904 1.00 97.69 117 GLN A N 1
ATOM 884 C CA . GLN A 1 117 ? -0.442 0.481 -9.206 1.00 97.69 117 GLN A CA 1
ATOM 885 C C . GLN A 1 117 ? -0.555 1.159 -7.843 1.00 97.69 117 GLN A C 1
ATOM 887 O O . GLN A 1 117 ? 0.448 1.536 -7.233 1.00 97.69 117 GLN A O 1
ATOM 892 N N . ASN A 1 118 ? -1.774 1.285 -7.330 1.00 97.94 118 ASN A N 1
ATOM 893 C CA . ASN A 1 118 ? -1.973 1.637 -5.929 1.00 97.94 118 ASN A CA 1
ATOM 894 C C . ASN A 1 118 ? -2.015 0.370 -5.080 1.00 97.94 118 ASN A C 1
ATOM 896 O O . ASN A 1 118 ? -2.550 -0.657 -5.497 1.00 97.94 118 ASN A O 1
ATOM 900 N N . ILE A 1 119 ? -1.451 0.461 -3.880 1.00 98.44 119 ILE A N 1
ATOM 901 C CA . ILE A 1 119 ? -1.443 -0.602 -2.885 1.00 98.44 119 ILE A CA 1
ATOM 902 C C . ILE A 1 119 ? -2.036 -0.048 -1.595 1.00 98.44 119 ILE A C 1
ATOM 904 O O . ILE A 1 119 ? -1.515 0.910 -1.018 1.00 98.44 119 ILE A O 1
ATOM 908 N N . MET A 1 120 ? -3.098 -0.677 -1.114 1.00 98.31 120 MET A N 1
ATOM 909 C CA . MET A 1 120 ? -3.831 -0.253 0.068 1.00 98.31 120 MET A CA 1
ATOM 910 C C . MET A 1 120 ? -3.661 -1.294 1.164 1.00 98.31 120 MET A C 1
ATOM 912 O O . MET A 1 120 ? -3.990 -2.468 0.997 1.00 98.31 120 MET A O 1
ATOM 916 N N . LEU A 1 121 ? -3.146 -0.861 2.309 1.00 97.56 121 LEU A N 1
ATOM 917 C CA . LEU A 1 121 ? -3.040 -1.678 3.510 1.00 97.56 121 LEU A CA 1
ATOM 918 C C . LEU A 1 121 ? -4.144 -1.287 4.478 1.00 97.56 121 LEU A C 1
ATOM 920 O O . LEU A 1 121 ? -4.224 -0.131 4.894 1.00 97.56 121 LEU A O 1
ATOM 924 N N . TRP A 1 122 ? -4.975 -2.249 4.860 1.00 96.44 122 TRP A N 1
ATOM 925 C CA . TRP A 1 122 ? -6.027 -2.032 5.846 1.00 96.44 122 TRP A CA 1
ATOM 926 C C . TRP A 1 122 ? -5.620 -2.636 7.170 1.00 96.44 122 TRP A C 1
ATOM 928 O O . TRP A 1 122 ? -5.336 -3.830 7.259 1.00 96.44 122 TRP A O 1
ATOM 938 N N . PHE A 1 123 ? -5.638 -1.819 8.211 1.00 94.31 123 PHE A N 1
ATOM 939 C CA . PHE A 1 123 ? -5.395 -2.242 9.575 1.00 94.31 123 PHE A CA 1
ATOM 940 C C . PHE A 1 123 ? -6.654 -2.064 10.406 1.00 94.31 123 PHE A C 1
ATOM 942 O O . PHE A 1 123 ? -7.350 -1.058 10.291 1.00 94.31 123 PHE A O 1
ATOM 949 N N . THR A 1 124 ? -6.937 -3.014 11.286 1.00 91.94 124 THR A N 1
ATOM 950 C CA . THR A 1 124 ? -7.930 -2.809 12.339 1.00 91.94 124 THR A CA 1
ATOM 951 C C . THR A 1 124 ? -7.459 -1.693 13.279 1.00 91.94 124 THR A C 1
ATOM 953 O O . THR A 1 124 ? -6.274 -1.347 13.334 1.00 91.94 124 THR A O 1
ATOM 956 N N . VAL A 1 125 ? -8.366 -1.141 14.084 1.00 84.38 125 VAL A N 1
ATOM 957 C CA . VAL A 1 125 ? -8.015 -0.126 15.100 1.00 84.38 125 VAL A CA 1
ATOM 958 C C . VAL A 1 125 ? -6.986 -0.620 16.133 1.00 84.38 125 VAL A C 1
ATOM 960 O O . VAL A 1 125 ? -6.267 0.184 16.724 1.00 84.38 125 VAL A O 1
ATOM 963 N N . THR A 1 126 ? -6.853 -1.939 16.316 1.00 84.06 126 THR A N 1
ATOM 964 C CA . THR A 1 126 ? -5.837 -2.552 17.186 1.00 84.06 126 THR A CA 1
ATOM 965 C C . THR A 1 126 ? -4.472 -2.706 16.511 1.00 84.06 126 THR A C 1
ATOM 967 O O . THR A 1 126 ? -3.508 -3.061 17.185 1.00 84.06 126 THR A O 1
ATOM 970 N N . GLY A 1 127 ? -4.358 -2.405 15.212 1.00 87.31 127 GLY A N 1
ATOM 971 C CA . GLY A 1 127 ? -3.107 -2.477 14.455 1.00 87.31 127 GLY A CA 1
ATOM 972 C C . GLY A 1 127 ? -2.852 -3.801 13.738 1.00 87.31 127 GLY A C 1
ATOM 973 O O . GLY A 1 127 ? -1.781 -3.979 13.159 1.00 87.31 127 GLY A O 1
ATOM 974 N N . GLU A 1 128 ? -3.806 -4.730 13.761 1.00 90.94 128 GLU A N 1
ATOM 975 C CA . GLU A 1 128 ? -3.715 -5.979 13.004 1.00 90.94 128 GLU A CA 1
ATOM 976 C C . GLU A 1 128 ? -3.964 -5.712 11.516 1.00 90.94 128 GLU A C 1
ATOM 978 O O . GLU A 1 128 ? -4.868 -4.956 11.168 1.00 90.94 128 GLU A O 1
ATOM 983 N N . LEU A 1 129 ? -3.168 -6.318 10.628 1.00 93.19 129 LEU A N 1
ATOM 984 C CA . LEU A 1 129 ? -3.407 -6.205 9.188 1.00 93.19 129 LEU A CA 1
ATOM 985 C C . LEU A 1 129 ? -4.642 -7.028 8.821 1.00 93.19 129 LEU A C 1
ATOM 987 O O . LEU A 1 129 ? -4.611 -8.251 8.905 1.00 93.19 129 LEU A O 1
ATOM 991 N N . TYR A 1 130 ? -5.682 -6.344 8.363 1.00 95.44 130 TYR A N 1
ATOM 992 C CA . TYR A 1 130 ? -6.877 -6.958 7.804 1.00 95.44 130 TYR A CA 1
ATOM 993 C C . TYR A 1 130 ? -6.631 -7.473 6.381 1.00 95.44 130 TYR A C 1
ATOM 995 O O . TYR A 1 130 ? -6.983 -8.606 6.065 1.00 95.44 130 TYR A O 1
ATOM 1003 N N . GLY A 1 131 ? -6.001 -6.659 5.529 1.00 96.69 131 GLY A N 1
ATOM 1004 C CA . GLY A 1 131 ? -5.772 -7.024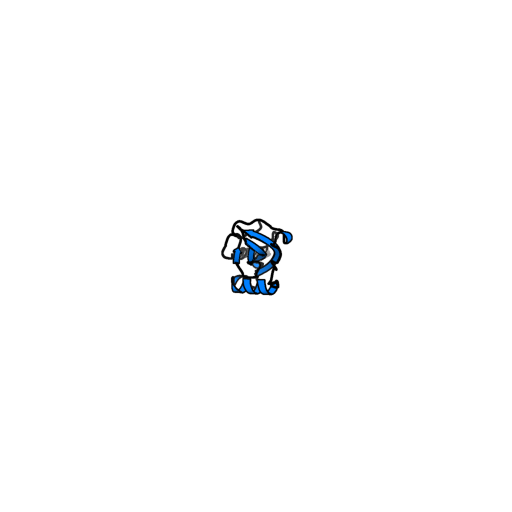 4.134 1.00 96.69 131 GLY A CA 1
ATOM 1005 C C . GLY A 1 131 ? -4.817 -6.091 3.400 1.00 96.69 131 GLY A C 1
ATOM 1006 O O . GLY A 1 131 ? -4.571 -4.962 3.830 1.00 96.69 131 GLY A O 1
ATOM 1007 N N . THR A 1 132 ? -4.295 -6.601 2.286 1.00 98.06 132 THR A N 1
ATOM 1008 C CA . THR A 1 132 ? -3.516 -5.853 1.296 1.00 98.06 132 THR A CA 1
ATOM 1009 C C . THR A 1 132 ? -4.263 -5.925 -0.029 1.00 98.06 132 THR A C 1
ATOM 1011 O O . THR A 1 132 ? -4.522 -7.022 -0.530 1.00 98.06 132 THR A O 1
ATOM 1014 N N . PHE A 1 133 ? -4.601 -4.769 -0.578 1.00 98.19 133 PHE A N 1
ATOM 1015 C CA . PHE A 1 133 ? -5.370 -4.615 -1.807 1.00 98.19 133 PHE A CA 1
ATOM 1016 C C . PHE A 1 133 ? -4.519 -3.895 -2.843 1.00 98.19 133 PHE A C 1
ATOM 1018 O O . PHE A 1 133 ? -3.682 -3.064 -2.487 1.00 98.19 133 PHE A O 1
ATOM 1025 N N . VAL A 1 134 ? -4.688 -4.260 -4.105 1.00 98.25 134 VAL A N 1
ATOM 1026 C CA . VAL A 1 134 ? -3.874 -3.775 -5.217 1.00 98.25 134 VAL A CA 1
ATOM 1027 C C . VAL A 1 134 ? -4.815 -3.461 -6.368 1.00 98.25 134 VAL A C 1
ATOM 1029 O O . VAL A 1 134 ? -5.528 -4.353 -6.833 1.00 98.25 134 VAL A O 1
ATOM 1032 N N . ASP A 1 135 ? -4.811 -2.201 -6.793 1.00 97.56 135 ASP A N 1
ATOM 1033 C CA . ASP A 1 135 ? -5.598 -1.730 -7.934 1.00 97.56 135 ASP A CA 1
ATOM 1034 C C . ASP A 1 135 ? -5.072 -2.298 -9.260 1.00 97.56 135 ASP A C 1
ATOM 1036 O O . ASP A 1 135 ? -3.935 -2.774 -9.354 1.00 97.56 135 ASP A O 1
ATOM 1040 N N . GLU A 1 136 ? -5.889 -2.186 -10.307 1.00 96.38 136 GLU A N 1
ATOM 1041 C CA . GLU A 1 136 ? -5.460 -2.429 -11.684 1.00 96.38 136 GLU A CA 1
ATOM 1042 C C . GLU A 1 136 ? -4.258 -1.546 -12.055 1.00 96.38 136 GLU A C 1
ATOM 1044 O O . GLU A 1 136 ? -4.100 -0.410 -11.589 1.00 96.38 136 GLU A O 1
ATOM 1049 N N . MET A 1 137 ? -3.391 -2.074 -12.917 1.00 95.88 137 MET A N 1
ATOM 1050 C CA . MET A 1 137 ? -2.236 -1.330 -13.410 1.00 95.88 137 MET A CA 1
ATOM 1051 C C . MET A 1 137 ? -2.662 -0.163 -14.300 1.00 95.88 137 MET A C 1
ATOM 1053 O O . MET A 1 137 ? -3.403 -0.331 -15.268 1.00 95.88 137 MET A O 1
ATOM 1057 N N . PHE A 1 138 ? -2.119 1.019 -14.017 1.00 94.62 138 PHE A N 1
ATOM 1058 C CA . PHE A 1 138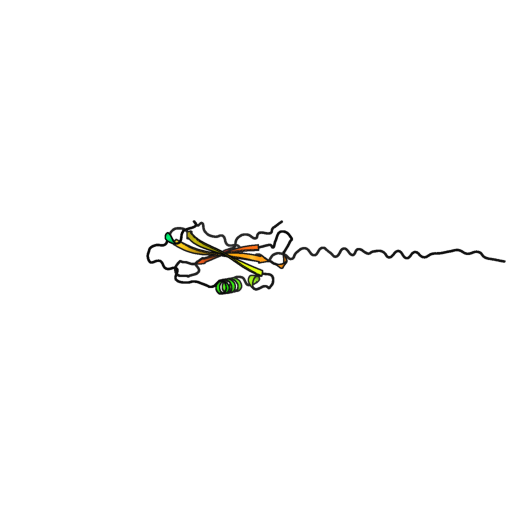 ? -2.274 2.201 -14.851 1.00 94.62 138 PHE A CA 1
ATOM 1059 C C . PHE A 1 138 ? -0.954 2.520 -15.557 1.00 94.62 138 PHE A C 1
ATOM 1061 O O . PHE A 1 138 ? 0.109 2.537 -14.942 1.00 94.62 138 PHE A O 1
ATOM 1068 N N . CYS A 1 139 ? -1.021 2.803 -16.857 1.00 92.50 139 CYS A N 1
ATOM 1069 C CA . CYS A 1 139 ? 0.108 3.278 -17.652 1.00 92.50 139 CYS A CA 1
ATOM 1070 C C . CYS A 1 139 ? -0.310 4.574 -18.356 1.00 92.50 139 CYS A C 1
ATOM 1072 O O . CYS A 1 139 ? -1.237 4.534 -19.169 1.00 92.50 139 CYS A O 1
ATOM 1074 N N . PRO A 1 140 ? 0.313 5.722 -18.047 1.00 86.81 140 PRO A N 1
ATOM 1075 C CA . PRO A 1 140 ? -0.010 6.975 -18.715 1.00 86.81 140 PRO A CA 1
ATOM 1076 C C . PRO A 1 140 ? 0.425 6.919 -20.192 1.00 86.81 140 PRO A C 1
ATOM 1078 O O . PRO A 1 140 ? 1.514 6.431 -20.498 1.00 86.81 140 PRO A O 1
ATOM 1081 N N . ILE A 1 141 ? -0.443 7.396 -21.093 1.00 77.44 141 ILE A N 1
ATOM 1082 C CA . ILE A 1 141 ? -0.234 7.448 -22.554 1.00 77.44 141 ILE A CA 1
ATOM 1083 C C . ILE A 1 141 ? -0.060 8.895 -22.998 1.00 77.44 141 ILE A C 1
ATOM 1085 O O . ILE A 1 141 ? -0.826 9.754 -22.501 1.00 77.44 141 ILE A O 1
#

Nearest PDB structures (foldseek):
  2cwz-assembly2_D  TM=2.686E-01  e=2.993E-01  Thermus thermophilus HB8
  5t06-assembly1_B  TM=2.747E-01  e=8.172E-01  Escherichia coli O157:H7
  4rlu-assembly1_A  TM=3.822E-01  e=1.887E+00  Mycobacterium tuberculosis H37Rv
  1iq6-assembly1_A  TM=2.481E-01  e=1.022E+00  Aeromonas caviae
  3oml-assembly1_A  TM=2.805E-01  e=7.203E+00  Drosophila melanogaster

Secondary structure (DSSP, 8-state):
------------------------PPPPP-PPPPBPPPP-EEE-GGGSPTT--------HHHHHHHHHHH-GGGGSTTEEEEEEEEEEEEETTEEEEEEEEEEEEEEEEETTEEEEEEEEEEEETTS-EEEEEEPPPB---

Solvent-accessible surface area (backbone atoms only — not comparable to full-atom values): 8737 Å² total; per-residue (Å²): 133,88,80,90,84,83,90,78,87,82,80,80,78,77,77,80,75,77,73,75,68,78,82,76,68,72,57,84,74,85,80,72,82,67,33,79,73,74,78,67,44,86,46,59,79,84,72,52,58,90,90,67,59,75,71,55,83,79,52,71,66,58,51,50,55,51,48,26,70,77,38,62,73,56,66,39,94,43,41,43,79,42,83,75,51,74,49,38,30,34,44,91,95,45,60,29,43,38,39,34,32,41,37,31,32,58,70,39,56,53,100,69,36,40,31,28,32,44,38,37,40,31,20,37,44,76,47,49,79,73,48,77,25,22,47,73,78,46,66,61,126

Radius of gyration: 28.79 Å; Cα contacts (8 Å, |Δi|>4): 215; chains: 1; bou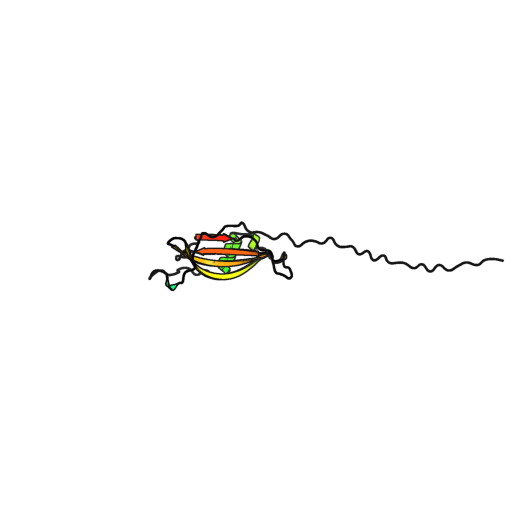nding box: 73×22×105 Å

Mean predicted aligned error: 10.52 Å

Foldseek 3Di:
DDDDDDDDDPPPPPPPPPPPPPPPAQPDDDDDDAFDDADKDFDDPVPDPPPLALADDDDPVNVLVVVCVVPVVCVDPQKDKAWDDWTWIDDDHFIWTKTKIKIFRNSQQDPQGGKTKIWIWIAGSPGHTPDIGIDDIDDGD

pLDDT: mean 83.89, std 18.07, range [32.94, 98.44]

Sequence (141 aa):
MRILSSSLIACSALLVGCSSAPYRGLPEPIALPESAEPAYDRANYQALPPGTAVVVRFSTEELKTKLMRQFPALASDRASLVLVEEDLVTAGQAFYRRIWFSYGDEATLTIHGTCGQNIMLWFTVTGELYGTFVDEMFCPI